Protein AF-0000000086013794 (afdb_homodimer)

Secondary structure (DSSP, 8-state):
-HHHHHHHHHHHHHTT--HHHHHHHHHHHHGGGSPPHHHHHHHHHHHHTT---S-STHHHHHHHHHHH--/-HHHHHHHHHHHHHTT--HHHHHHHHHHHHGGGSPPHHHHHHHHHHHHTT-----STHHHHHHHHHHH--

Solvent-accessible surface area (backbone atoms only — not comparable to full-atom values): 7998 Å² total; per-residue (Å²): 109,69,59,46,52,41,28,41,49,51,51,35,44,60,64,69,43,51,60,68,56,41,46,52,53,42,33,70,56,48,43,87,77,32,77,50,67,68,56,45,44,51,49,47,51,40,45,73,71,63,54,84,71,68,58,85,58,59,58,52,60,56,51,52,53,56,58,64,72,99,110,69,58,46,51,42,27,39,48,51,50,36,45,59,66,70,42,49,59,68,56,41,48,50,53,42,32,71,57,47,42,88,77,34,78,51,66,68,58,45,45,52,50,46,52,39,46,73,73,63,54,85,72,66,58,86,59,62,60,52,63,55,51,52,54,57,57,63,72,100

Foldseek 3Di:
DQLVQLVLLLVCVVVVHDLVRSQVVQCVVVPPNHDDSVVSVVSNVCVVVPNDDSDPCVVPVVVVVVVVVD/DQLVQLVLLLVVVVVVDDLVRSQVVQCVVVPPNHDDSVVSVVSNVCVVVPNDDSDPCVVPVVVVVVVVVD

Organism: Nephila pilipes (NCBI:txid299642)

InterPro domains:
  IPR041426 Mo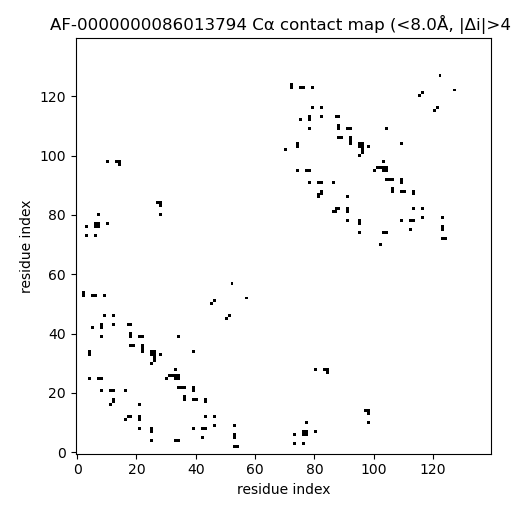s1 transposase, HTH domain [PF17906] (4-50)

Nearest PDB structures (foldseek):
  7s03-assembly1_A-2  TM=8.415E-01  e=1.705E-02  Homo sapiens
  5hoo-assembly1_B  TM=9.206E-01  e=5.198E-02  Drosophila mauritiana
  4u7b-assembly2_G-2  TM=9.198E-01  e=5.198E-02  Drosophila mauritiana
  5hoo-assembly1_A  TM=9.221E-01  e=1.686E-01  Drosophila mauritiana
  3hot-assembly1_A  TM=9.027E-01  e=2.030E-01  Drosophila mauritiana

Structure (mmCIF, N/CA/C/O backbone):
data_AF-0000000086013794-model_v1
#
loop_
_entity.id
_entity.type
_entity.pdbx_description
1 polymer 'HTH_48 domain-containing protein'
#
loop_
_atom_site.group_PDB
_atom_site.id
_atom_site.type_symbol
_atom_site.label_atom_id
_atom_site.label_alt_id
_atom_site.label_comp_id
_atom_site.label_asym_id
_atom_site.label_entity_id
_atom_site.label_seq_id
_atom_site.pdbx_PDB_ins_code
_atom_site.Cartn_x
_atom_site.Cartn_y
_atom_site.Cartn_z
_atom_site.occupancy
_atom_site.B_iso_or_equiv
_atom_site.auth_seq_id
_atom_site.auth_comp_id
_atom_site.auth_asym_id
_atom_site.auth_atom_id
_atom_site.pdbx_PDB_model_num
ATOM 1 N N . ALA A 1 1 ? -2.572 2.898 10.234 1 60.84 1 ALA A N 1
ATOM 2 C CA . ALA A 1 1 ? -3.082 1.579 9.875 1 60.84 1 ALA A CA 1
ATOM 3 C C . ALA A 1 1 ? -4.094 1.676 8.734 1 60.84 1 ALA A C 1
ATOM 5 O O . ALA A 1 1 ? -4 0.945 7.746 1 60.84 1 ALA A O 1
ATOM 6 N N . LYS A 1 2 ? -4.852 2.898 8.844 1 77.69 2 LYS A N 1
ATOM 7 C CA . LYS A 1 2 ? -5.953 2.945 7.895 1 77.69 2 LYS A CA 1
ATOM 8 C C . LYS A 1 2 ? -5.457 3.303 6.496 1 77.69 2 LYS A C 1
ATOM 10 O O . LYS A 1 2 ? -5.895 2.715 5.504 1 77.69 2 LYS A O 1
ATOM 15 N N . LEU A 1 3 ? -4.469 4.09 6.586 1 83.06 3 LEU A N 1
ATOM 16 C CA . LEU A 1 3 ? -3.951 4.555 5.301 1 83.06 3 LEU A CA 1
ATOM 17 C C . LEU A 1 3 ? -3.172 3.447 4.598 1 83.06 3 LEU A C 1
ATOM 19 O O . LEU A 1 3 ? -3.238 3.314 3.375 1 83.06 3 LEU A O 1
ATOM 23 N N . GLU A 1 4 ? -2.572 2.559 5.363 1 87.62 4 GLU A N 1
ATOM 24 C CA . GLU A 1 4 ? -1.798 1.45 4.816 1 87.62 4 GLU A CA 1
ATOM 25 C C . GLU A 1 4 ? -2.701 0.435 4.121 1 87.62 4 GLU A C 1
ATOM 27 O O . GLU A 1 4 ? -2.352 -0.096 3.064 1 87.62 4 GLU A O 1
ATOM 32 N N . MET A 1 5 ? -3.836 0.266 4.738 1 91.56 5 MET A N 1
ATOM 33 C CA . MET A 1 5 ? -4.781 -0.685 4.156 1 91.56 5 MET A CA 1
ATOM 34 C C . MET A 1 5 ? -5.348 -0.154 2.846 1 91.56 5 MET A C 1
ATOM 36 O O . MET A 1 5 ? -5.512 -0.909 1.886 1 91.56 5 MET A O 1
ATOM 40 N N . ARG A 1 6 ? -5.609 1.127 2.887 1 92.44 6 ARG A N 1
ATOM 41 C CA . ARG A 1 6 ? -6.145 1.733 1.672 1 92.44 6 ARG A CA 1
ATOM 42 C C . ARG A 1 6 ? -5.121 1.697 0.543 1 92.44 6 ARG A C 1
ATOM 44 O O . ARG A 1 6 ? -5.473 1.463 -0.615 1 92.44 6 ARG A O 1
ATOM 51 N N . ALA A 1 7 ? -3.92 1.946 0.894 1 92.69 7 ALA A N 1
ATOM 52 C CA . ALA A 1 7 ? -2.838 1.874 -0.086 1 92.69 7 ALA A CA 1
ATOM 53 C C . ALA A 1 7 ? -2.68 0.456 -0.625 1 92.69 7 ALA A C 1
ATOM 55 O O . ALA A 1 7 ? -2.447 0.261 -1.82 1 92.69 7 ALA A O 1
ATOM 56 N N . ALA A 1 8 ? -2.834 -0.46 0.288 1 94.62 8 ALA A N 1
ATOM 57 C CA . ALA A 1 8 ? -2.75 -1.855 -0.133 1 94.62 8 ALA A CA 1
ATOM 58 C C . ALA A 1 8 ? -3.865 -2.199 -1.116 1 94.62 8 ALA A C 1
ATOM 60 O O . ALA A 1 8 ? -3.633 -2.889 -2.113 1 94.62 8 ALA A O 1
ATOM 61 N N . ILE A 1 9 ? -5.043 -1.657 -0.814 1 95.38 9 ILE A N 1
ATOM 62 C CA . ILE A 1 9 ? -6.172 -1.906 -1.704 1 95.38 9 ILE A CA 1
ATOM 63 C C . ILE A 1 9 ? -5.895 -1.291 -3.074 1 95.38 9 ILE A C 1
ATOM 65 O O . ILE A 1 9 ? -6.129 -1.925 -4.105 1 95.38 9 ILE A O 1
ATOM 69 N N . ARG A 1 10 ? -5.402 -0.133 -3.062 1 93.44 10 ARG A N 1
ATOM 70 C CA . ARG A 1 10 ? -5.09 0.548 -4.312 1 93.44 10 ARG A CA 1
ATOM 71 C C . ARG A 1 10 ? -4.047 -0.226 -5.113 1 93.44 10 ARG A C 1
ATOM 73 O O . ARG A 1 10 ? -4.172 -0.364 -6.332 1 93.44 10 ARG A O 1
ATOM 80 N N . PHE A 1 11 ? -3.096 -0.751 -4.441 1 93.75 11 PHE A N 1
ATOM 81 C CA . PHE A 1 11 ? -2.031 -1.525 -5.074 1 93.75 11 PHE A CA 1
ATOM 82 C C . PHE A 1 11 ? -2.59 -2.793 -5.707 1 93.75 11 PHE A C 1
ATOM 84 O O . PHE A 1 11 ? -2.289 -3.1 -6.863 1 93.75 11 PHE A O 1
ATOM 91 N N . LEU A 1 12 ? -3.457 -3.447 -4.992 1 95.94 12 LEU A N 1
ATOM 92 C CA . LEU A 1 12 ? -4.02 -4.703 -5.484 1 95.94 12 LEU A CA 1
ATOM 93 C C . LEU A 1 12 ? -5.004 -4.449 -6.617 1 95.94 12 LEU A C 1
ATOM 95 O O . LEU A 1 12 ? -5.094 -5.242 -7.559 1 95.94 12 LEU A O 1
ATOM 99 N N . TRP A 1 13 ? -5.629 -3.348 -6.438 1 94.38 13 TRP A N 1
ATOM 100 C CA . TRP A 1 13 ? -6.527 -2.949 -7.52 1 94.38 13 TRP A CA 1
ATOM 101 C C . TRP A 1 13 ? -5.746 -2.662 -8.797 1 94.38 13 TRP A C 1
ATOM 103 O O . TRP A 1 13 ? -6.145 -3.09 -9.883 1 94.38 13 TRP A O 1
ATOM 113 N N . ALA A 1 14 ? -4.656 -1.982 -8.586 1 93.19 14 ALA A N 1
ATOM 114 C CA . ALA A 1 14 ? -3.795 -1.675 -9.719 1 93.19 14 ALA A CA 1
ATOM 115 C C . ALA A 1 14 ? -3.188 -2.945 -10.305 1 93.19 14 ALA A C 1
ATOM 117 O O . ALA A 1 14 ? -2.865 -2.996 -11.5 1 93.19 14 ALA A O 1
ATOM 118 N N . GLN A 1 15 ? -2.998 -3.945 -9.492 1 94.38 15 GLN A N 1
ATOM 119 C CA . GLN A 1 15 ? -2.52 -5.25 -9.938 1 94.38 15 GLN A CA 1
ATOM 120 C C . GLN A 1 15 ? -3.619 -6.02 -10.664 1 94.38 15 GLN A C 1
ATOM 122 O O . GLN A 1 15 ? -3.422 -7.168 -11.062 1 94.38 15 GLN A O 1
ATOM 127 N N . ARG A 1 16 ? -4.809 -5.469 -10.82 1 93.94 16 ARG A N 1
ATOM 128 C CA . ARG A 1 16 ? -5.957 -6.031 -11.516 1 93.94 16 ARG A CA 1
ATOM 129 C C . ARG A 1 16 ? -6.613 -7.137 -10.688 1 93.94 16 ARG A C 1
ATOM 131 O O . ARG A 1 16 ? -7.109 -8.117 -11.242 1 93.94 16 ARG A O 1
ATOM 138 N N . CYS A 1 17 ? -6.473 -7.016 -9.461 1 95.88 17 CYS A N 1
ATOM 139 C CA . CYS A 1 17 ? -7.172 -7.93 -8.562 1 95.88 17 CYS A CA 1
ATOM 140 C C . CYS A 1 17 ? -8.617 -7.492 -8.35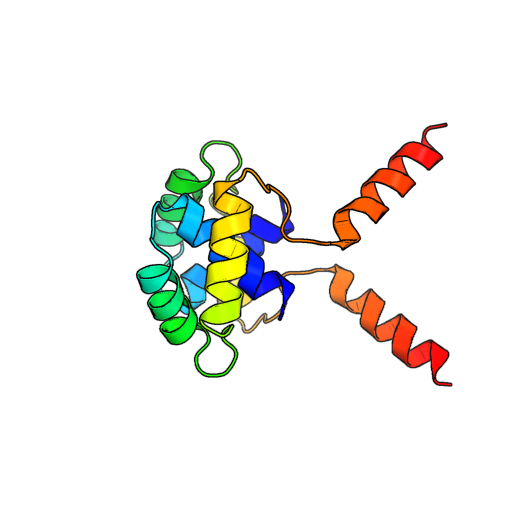2 1 95.88 17 CYS A C 1
ATOM 142 O O . CYS A 1 17 ? -8.914 -6.297 -8.352 1 95.88 17 CYS A O 1
ATOM 144 N N . ASN A 1 18 ? -9.5 -8.43 -8.117 1 96.19 18 ASN A N 1
ATOM 145 C CA . ASN A 1 18 ? -10.883 -8.102 -7.797 1 96.19 18 ASN A CA 1
ATOM 146 C C . ASN A 1 18 ? -11.094 -7.953 -6.293 1 96.19 18 ASN A C 1
ATOM 148 O O . ASN A 1 18 ? -10.188 -8.234 -5.508 1 96.19 18 ASN A O 1
ATOM 152 N N . CYS A 1 19 ? -12.18 -7.523 -5.891 1 96.94 19 CYS A N 1
ATOM 153 C CA . CYS A 1 19 ? -12.453 -7.234 -4.488 1 96.94 19 CYS A CA 1
ATOM 154 C C . CYS A 1 19 ? -12.25 -8.477 -3.627 1 96.94 19 CYS A C 1
ATOM 156 O O . CYS A 1 19 ? -11.727 -8.391 -2.516 1 96.94 19 CYS A O 1
ATOM 158 N N . THR A 1 20 ? -12.703 -9.57 -4.164 1 97.25 20 THR A N 1
ATOM 159 C CA . THR A 1 20 ? -12.586 -10.82 -3.422 1 97.25 20 THR A CA 1
ATOM 160 C C . THR A 1 20 ? -11.125 -11.188 -3.217 1 97.25 20 THR A C 1
ATOM 162 O O . THR A 1 20 ? -10.727 -11.602 -2.125 1 97.25 20 THR A O 1
ATOM 165 N N . GLU A 1 21 ? -10.391 -11.109 -4.27 1 96.81 21 GLU A N 1
ATOM 166 C CA . GLU A 1 21 ? -8.969 -11.398 -4.199 1 96.81 21 GLU A CA 1
ATOM 167 C C . GLU A 1 21 ? -8.25 -10.414 -3.275 1 96.81 21 GLU A C 1
ATOM 169 O O . GLU A 1 21 ? -7.359 -10.805 -2.516 1 96.81 21 GLU A O 1
ATOM 174 N N . ILE A 1 22 ? -8.672 -9.172 -3.398 1 97.25 22 ILE A N 1
ATOM 175 C CA . ILE A 1 22 ? -8.094 -8.133 -2.555 1 97.25 22 ILE A CA 1
ATOM 176 C C . ILE A 1 22 ? -8.352 -8.453 -1.085 1 97.25 22 ILE A C 1
ATOM 178 O O . ILE A 1 22 ? -7.438 -8.383 -0.258 1 97.25 22 ILE A O 1
ATOM 182 N N . TYR A 1 23 ? -9.531 -8.828 -0.771 1 96.31 23 TYR A N 1
ATOM 183 C CA . TYR A 1 23 ? -9.883 -9.195 0.598 1 96.31 23 TYR A CA 1
ATOM 184 C C . TYR A 1 23 ? -9.008 -10.336 1.103 1 96.31 23 TYR A C 1
ATOM 186 O O . TYR A 1 23 ? -8.5 -10.289 2.225 1 96.31 23 TYR A O 1
ATOM 194 N N . ARG A 1 24 ? -8.859 -11.305 0.301 1 96 24 ARG A N 1
ATOM 195 C CA . ARG A 1 24 ? -8.07 -12.469 0.674 1 96 24 ARG A CA 1
ATOM 196 C C . ARG A 1 24 ? -6.617 -12.086 0.949 1 96 24 ARG A C 1
ATOM 198 O O . ARG A 1 24 ? -6.062 -12.438 1.992 1 96 24 ARG A O 1
ATOM 205 N N . GLN A 1 25 ? -6.066 -11.32 0.043 1 95.44 25 GLN A N 1
ATOM 206 C CA . GLN A 1 25 ? -4.668 -10.922 0.165 1 95.44 25 GLN A CA 1
ATOM 207 C C . GLN A 1 25 ? -4.457 -10.016 1.37 1 95.44 25 GLN A C 1
ATOM 209 O O . GLN A 1 25 ? -3.488 -10.172 2.115 1 95.44 25 GLN A O 1
ATOM 214 N N . LEU A 1 26 ? -5.352 -9.07 1.57 1 94.44 26 LEU A N 1
ATOM 215 C CA . LEU A 1 26 ? -5.27 -8.164 2.707 1 94.44 26 LEU A CA 1
ATOM 216 C C . LEU A 1 26 ? -5.383 -8.922 4.023 1 94.44 26 LEU A C 1
ATOM 218 O O . LEU A 1 26 ? -4.645 -8.648 4.973 1 94.44 26 LEU A O 1
ATOM 222 N N . HIS A 1 27 ? -6.285 -9.898 4.059 1 94.88 27 HIS A N 1
ATOM 223 C CA . HIS A 1 27 ? -6.496 -10.672 5.277 1 94.88 27 HIS A CA 1
ATOM 224 C C . HIS A 1 27 ? -5.332 -11.625 5.535 1 94.88 27 HIS A C 1
ATOM 226 O O . HIS A 1 27 ? -4.992 -11.898 6.688 1 94.88 27 HIS A O 1
ATOM 232 N N . GLU A 1 28 ? -4.797 -12.078 4.473 1 94.31 28 GLU A N 1
ATOM 233 C CA . GLU A 1 28 ? -3.639 -12.961 4.605 1 94.31 28 GLU A CA 1
ATOM 234 C C . GLU A 1 28 ? -2.447 -12.219 5.203 1 94.31 28 GLU A C 1
ATOM 236 O O . GLU A 1 28 ? -1.712 -12.766 6.023 1 94.31 28 GLU A O 1
ATOM 241 N N . VAL A 1 29 ? -2.301 -10.93 4.84 1 92.94 29 VAL A N 1
ATOM 242 C CA . VAL A 1 29 ? -1.14 -10.133 5.227 1 92.94 29 VAL A CA 1
ATOM 243 C C . VAL A 1 29 ? -1.397 -9.461 6.57 1 92.94 29 VAL A C 1
ATOM 245 O O . VAL A 1 29 ? -0.521 -9.438 7.438 1 92.94 29 VAL A O 1
ATOM 248 N N . HIS A 1 30 ? -2.613 -8.914 6.762 1 92.19 30 HIS A N 1
ATOM 249 C CA . HIS A 1 30 ? -2.889 -8.086 7.93 1 92.19 30 HIS A CA 1
ATOM 250 C C . HIS A 1 30 ? -3.74 -8.836 8.945 1 92.19 30 HIS A C 1
ATOM 252 O O . HIS A 1 30 ? -3.826 -8.43 10.109 1 92.19 30 HIS A O 1
ATOM 258 N N . GLY A 1 31 ? -4.285 -9.938 8.484 1 91.31 31 GLY A N 1
ATOM 259 C CA . GLY A 1 31 ? -5.082 -10.734 9.398 1 91.31 31 GLY A CA 1
ATOM 260 C C . GLY A 1 31 ? -6.301 -10 9.922 1 91.31 31 GLY A C 1
ATOM 261 O O . GLY A 1 31 ? -7.098 -9.469 9.148 1 91.31 31 GLY A O 1
ATOM 262 N N . ASP A 1 32 ? -6.301 -9.844 11.266 1 88.88 32 ASP A N 1
ATOM 263 C CA . ASP A 1 32 ? -7.469 -9.266 11.922 1 88.88 32 ASP A CA 1
ATOM 264 C C . ASP A 1 32 ? -7.473 -7.742 11.789 1 88.88 32 ASP A C 1
ATOM 266 O O . ASP A 1 32 ? -8.516 -7.105 11.945 1 88.88 32 ASP A O 1
ATOM 270 N N . SER A 1 33 ? -6.324 -7.191 11.367 1 88.44 33 SER A N 1
ATOM 271 C CA . SER A 1 33 ? -6.215 -5.742 11.219 1 88.44 33 SER A CA 1
ATOM 272 C C . SER A 1 33 ? -6.633 -5.293 9.828 1 88.44 33 SER A C 1
ATOM 274 O O . SER A 1 33 ? -6.664 -4.094 9.539 1 88.44 33 SER A O 1
ATOM 276 N N . ALA A 1 34 ? -7.047 -6.293 9.109 1 93.19 34 ALA A N 1
ATOM 277 C CA . ALA A 1 34 ? -7.438 -5.992 7.734 1 93.19 34 ALA A CA 1
ATOM 278 C C . ALA A 1 34 ? -8.82 -5.352 7.688 1 93.19 34 ALA A C 1
ATOM 280 O O . ALA A 1 34 ? -9.648 -5.57 8.578 1 93.19 34 ALA A O 1
ATOM 281 N N . LEU A 1 35 ? -9.109 -4.625 6.629 1 93.81 35 LEU A N 1
ATOM 282 C CA . LEU A 1 35 ? -10.406 -3.99 6.41 1 93.81 35 LEU A CA 1
ATOM 283 C C . LEU A 1 35 ? -11.484 -5.035 6.137 1 93.81 35 LEU A C 1
ATOM 285 O O . LEU A 1 35 ? -11.188 -6.121 5.629 1 93.81 35 LEU A O 1
ATOM 289 N N . SER A 1 36 ? -12.688 -4.668 6.465 1 95.62 36 SER A N 1
ATOM 290 C CA . SER A 1 36 ? -13.828 -5.547 6.227 1 95.62 36 SER A CA 1
ATOM 291 C C . SER A 1 36 ? -14.133 -5.668 4.734 1 95.62 36 SER A C 1
ATOM 293 O O . SER A 1 36 ? -13.734 -4.805 3.945 1 95.62 36 SER A O 1
ATOM 295 N N . PRO A 1 37 ? -14.82 -6.648 4.387 1 95.56 37 PRO A N 1
ATOM 296 C CA . PRO A 1 37 ? -15.203 -6.805 2.98 1 95.56 37 PRO A CA 1
ATOM 297 C C . PRO A 1 37 ? -16.047 -5.641 2.463 1 95.56 37 PRO A C 1
ATOM 299 O O . PRO A 1 37 ? -15.922 -5.262 1.294 1 95.56 37 PRO A O 1
ATOM 302 N N . GLN A 1 38 ? -16.875 -5.176 3.359 1 96.5 38 GLN A N 1
ATOM 303 C CA . GLN A 1 38 ? -17.688 -4.027 2.963 1 96.5 38 GLN A CA 1
ATOM 304 C C . GLN A 1 38 ? -16.812 -2.811 2.674 1 96.5 38 GLN A C 1
ATOM 306 O O . GLN A 1 38 ? -17.031 -2.1 1.691 1 96.5 38 GLN A O 1
ATOM 311 N N . ALA A 1 39 ? -15.898 -2.627 3.547 1 95.81 39 ALA A N 1
ATOM 312 C CA . ALA A 1 39 ? -14.984 -1.498 3.383 1 95.81 39 ALA A CA 1
ATOM 313 C C . ALA A 1 39 ? -14.125 -1.664 2.131 1 95.81 39 ALA A C 1
ATOM 315 O O . ALA A 1 39 ? -13.922 -0.708 1.38 1 95.81 39 ALA A O 1
ATOM 316 N N . ILE A 1 40 ? -13.719 -2.854 1.851 1 96.62 40 ILE A N 1
ATOM 317 C CA . ILE A 1 40 ? -12.906 -3.15 0.674 1 96.62 40 ILE A CA 1
ATOM 318 C C . ILE A 1 40 ? -13.727 -2.904 -0.592 1 96.62 40 ILE A C 1
ATOM 320 O O . ILE A 1 40 ? -13.242 -2.281 -1.54 1 96.62 40 ILE A O 1
ATOM 324 N N . ALA A 1 41 ? -14.961 -3.348 -0.562 1 96.81 41 ALA A N 1
ATOM 325 C CA . ALA A 1 41 ? -15.844 -3.15 -1.708 1 96.81 41 ALA A CA 1
ATOM 326 C C . ALA A 1 41 ? -16.062 -1.664 -1.98 1 96.81 41 ALA A C 1
ATOM 328 O O . ALA A 1 41 ? -16.125 -1.241 -3.137 1 96.81 41 ALA A O 1
ATOM 329 N N . LYS A 1 42 ? -16.203 -0.996 -0.928 1 95.38 42 LYS A N 1
ATOM 330 C CA . LYS A 1 42 ? -16.391 0.448 -1.048 1 95.38 42 LYS A CA 1
ATOM 331 C C . LYS A 1 42 ? -15.188 1.096 -1.738 1 95.38 42 LYS A C 1
ATOM 333 O O . LYS A 1 42 ? -15.359 1.881 -2.674 1 95.38 42 LYS A O 1
ATOM 338 N N . TRP A 1 43 ? -14.062 0.749 -1.337 1 94.38 43 TRP A N 1
ATOM 339 C CA . TRP A 1 43 ? -12.844 1.314 -1.912 1 94.38 43 TRP A CA 1
ATOM 340 C C . TRP A 1 43 ? -12.648 0.84 -3.348 1 94.38 43 TRP A C 1
ATOM 342 O O . TRP A 1 43 ? -12.219 1.608 -4.211 1 94.38 43 TRP A O 1
ATOM 352 N N . CYS A 1 44 ? -12.984 -0.437 -3.598 1 94.88 44 CYS A N 1
ATOM 353 C CA . CYS A 1 44 ? -12.93 -0.943 -4.965 1 94.88 44 CYS A CA 1
ATOM 354 C C . CYS A 1 44 ? -13.781 -0.088 -5.895 1 94.88 44 CYS A C 1
ATOM 356 O O . CYS A 1 44 ? -13.352 0.248 -7 1 94.88 44 CYS A O 1
ATOM 358 N N . ASN A 1 45 ? -14.93 0.198 -5.402 1 95.81 45 ASN A N 1
ATOM 359 C CA . ASN A 1 45 ? -15.82 1.043 -6.184 1 95.81 45 ASN A CA 1
ATOM 360 C C . ASN A 1 45 ? -15.227 2.432 -6.406 1 95.81 45 ASN A C 1
ATOM 362 O O . ASN A 1 45 ? -15.336 2.986 -7.504 1 95.81 45 ASN A O 1
ATOM 366 N N . MET A 1 46 ? -14.609 2.926 -5.477 1 93.88 46 MET A N 1
ATOM 367 C CA . MET A 1 46 ? -14 4.25 -5.566 1 93.88 46 MET A CA 1
ATOM 368 C C . MET A 1 46 ? -12.859 4.25 -6.57 1 93.88 46 MET A C 1
ATOM 370 O O . MET A 1 46 ? -12.75 5.16 -7.398 1 93.88 46 MET A O 1
ATOM 374 N N . PHE A 1 47 ? -12.094 3.279 -6.523 1 92.69 47 PHE A N 1
ATOM 375 C CA . PHE A 1 47 ? -10.969 3.195 -7.449 1 92.69 47 PHE A CA 1
ATOM 376 C C . PHE A 1 47 ? -11.453 2.863 -8.859 1 92.69 47 PHE A C 1
ATOM 378 O O . PHE A 1 47 ? -10.891 3.35 -9.844 1 92.69 47 PHE A O 1
ATOM 385 N N . ALA A 1 48 ? -12.469 2.092 -8.898 1 93.19 48 ALA A N 1
ATOM 386 C CA . ALA A 1 48 ? -13.047 1.776 -10.203 1 93.19 48 ALA A CA 1
ATOM 387 C C . ALA A 1 48 ? -13.625 3.025 -10.859 1 93.19 48 ALA A C 1
ATOM 389 O O . ALA A 1 48 ? -13.625 3.139 -12.094 1 93.19 48 ALA A O 1
ATOM 390 N N . ASN A 1 49 ? -14.023 3.949 -10.023 1 94.56 49 ASN A N 1
ATOM 391 C CA . ASN A 1 49 ? -14.617 5.18 -10.531 1 94.56 49 ASN A CA 1
ATOM 392 C C . ASN A 1 49 ? -13.578 6.281 -10.695 1 94.56 49 ASN A C 1
ATOM 394 O O . ASN A 1 49 ? -13.922 7.441 -10.922 1 94.56 49 ASN A O 1
ATOM 398 N N . GLY A 1 50 ? -12.367 6.031 -10.414 1 89.44 50 GLY A N 1
ATOM 399 C CA . GLY A 1 50 ? -11.289 6.934 -10.773 1 89.44 50 GLY A CA 1
ATOM 400 C C . GLY A 1 50 ? -10.688 7.648 -9.57 1 89.44 50 GLY A C 1
ATOM 401 O O . GLY A 1 50 ? -10.008 8.664 -9.727 1 89.44 50 GLY A O 1
ATOM 402 N N . ARG A 1 51 ? -11.047 7.191 -8.477 1 84.69 51 ARG A N 1
ATOM 403 C CA . ARG A 1 51 ? -10.398 7.773 -7.309 1 84.69 51 ARG A CA 1
ATOM 404 C C . ARG A 1 51 ? -8.906 7.469 -7.301 1 84.69 51 ARG A C 1
ATOM 406 O O . ARG A 1 51 ? -8.5 6.316 -7.465 1 84.69 51 ARG A O 1
ATOM 413 N N . THR A 1 52 ? -8.094 8.477 -7.082 1 80.25 52 THR A N 1
ATOM 414 C CA . THR A 1 52 ? -6.656 8.266 -7.203 1 80.25 52 THR A CA 1
ATOM 415 C C . THR A 1 52 ? -5.961 8.492 -5.867 1 80.25 52 THR A C 1
ATOM 417 O O . THR A 1 52 ? -4.777 8.18 -5.715 1 80.25 52 THR A O 1
ATOM 420 N N . HIS A 1 53 ? -6.656 8.961 -4.812 1 81.25 53 HIS A N 1
ATOM 421 C CA . HIS A 1 53 ? -6.016 9.312 -3.551 1 81.25 53 HIS A CA 1
ATOM 422 C C . HIS A 1 53 ? -6.477 8.391 -2.426 1 81.25 53 HIS A C 1
ATOM 424 O O . HIS A 1 53 ? -7.633 7.965 -2.4 1 81.25 53 HIS A O 1
ATOM 430 N N . ILE A 1 54 ? -5.613 8.023 -1.732 1 82.69 54 ILE A N 1
ATOM 431 C CA . ILE A 1 54 ? -5.938 7.133 -0.623 1 82.69 54 ILE A CA 1
ATOM 432 C C . ILE A 1 54 ? -6.125 7.949 0.654 1 82.69 54 ILE A C 1
ATOM 434 O O . ILE A 1 54 ? -6.641 7.441 1.652 1 82.69 54 ILE A O 1
ATOM 438 N N . ASP A 1 55 ? -5.441 9.25 0.724 1 70.56 55 ASP A N 1
ATOM 439 C CA . ASP A 1 55 ? -5.457 10.055 1.942 1 70.56 55 ASP A CA 1
ATOM 440 C C . ASP A 1 55 ? -6.555 11.117 1.887 1 70.56 55 ASP A C 1
ATOM 442 O O . ASP A 1 55 ? -6.887 11.617 0.811 1 70.56 55 ASP A O 1
ATOM 446 N N . ASP A 1 56 ? -7.445 11.016 2.732 1 62.09 56 ASP A N 1
ATOM 447 C CA . ASP A 1 56 ? -8.383 12.133 2.777 1 62.09 56 ASP A CA 1
ATOM 448 C C . ASP A 1 56 ? -7.641 13.469 2.904 1 62.09 56 ASP A C 1
ATOM 450 O O . ASP A 1 56 ? -8.102 14.492 2.393 1 62.09 56 ASP A O 1
ATOM 454 N N . ALA A 1 57 ? -6.508 13.445 3.615 1 54.16 57 ALA A N 1
ATOM 455 C CA . ALA A 1 57 ? -5.836 14.664 4.059 1 54.16 57 ALA A CA 1
ATOM 456 C C . ALA A 1 57 ? -4.902 15.203 2.973 1 54.16 57 ALA A C 1
ATOM 458 O O . ALA A 1 57 ? -4.293 16.266 3.139 1 54.16 57 ALA A O 1
ATOM 459 N N . GLU A 1 58 ? -4.434 14.375 2.07 1 52.41 58 GLU A N 1
ATOM 460 C CA . GLU A 1 58 ? -3.477 14.938 1.124 1 52.41 58 GLU A CA 1
ATOM 461 C C . GLU A 1 58 ? -3.957 16.281 0.581 1 52.41 58 GLU A C 1
ATOM 463 O O . GLU A 1 58 ? -3.17 17.047 0.031 1 52.41 58 GLU A O 1
ATOM 468 N N . ARG A 1 59 ? -5.18 16.453 0.727 1 50.19 59 ARG A N 1
ATOM 469 C CA . ARG A 1 59 ? -5.559 17.781 0.253 1 50.19 59 ARG A CA 1
ATOM 470 C C . ARG A 1 59 ? -4.809 18.875 1.018 1 50.19 59 ARG A C 1
ATOM 472 O O . ARG A 1 59 ? -4.586 19.969 0.493 1 50.19 59 ARG A O 1
ATOM 479 N N . ALA A 1 60 ? -4.543 18.562 2.211 1 49.06 60 ALA A N 1
ATOM 480 C CA . ALA A 1 60 ? -4.094 19.719 2.99 1 49.06 60 ALA A CA 1
ATOM 481 C C . ALA A 1 60 ? -2.689 20.156 2.572 1 49.06 60 ALA A C 1
ATOM 483 O O . ALA A 1 60 ? -2.371 21.344 2.586 1 49.06 60 ALA A O 1
ATOM 484 N N . ARG A 1 61 ? -1.823 19.219 2.283 1 48.03 61 ARG A N 1
ATOM 485 C CA . ARG A 1 61 ? -0.46 19.672 2.018 1 48.03 61 ARG A CA 1
ATOM 486 C C . ARG A 1 61 ? -0.392 20.484 0.724 1 48.03 61 ARG A C 1
ATOM 488 O O . ARG A 1 61 ? 0.55 21.25 0.514 1 48.03 61 ARG A O 1
ATOM 495 N N . GLU A 1 62 ? -1.164 19.969 -0.164 1 52.75 62 GLU A N 1
ATOM 496 C CA . GLU A 1 62 ? -1.088 20.766 -1.381 1 52.75 62 GLU A CA 1
ATOM 497 C C . GLU A 1 62 ? -1.566 22.188 -1.132 1 52.75 62 GLU A C 1
ATOM 499 O O . GLU A 1 62 ? -1.121 23.125 -1.8 1 52.75 62 GLU A O 1
ATOM 504 N N . ASP A 1 63 ? -2.531 22.281 -0.296 1 49.81 63 ASP A N 1
ATOM 505 C CA . ASP A 1 63 ? -3.057 23.625 -0.079 1 49.81 63 ASP A CA 1
ATOM 506 C C . ASP A 1 63 ? -2.016 24.516 0.586 1 49.81 63 ASP A C 1
ATOM 508 O O . ASP A 1 63 ? -1.894 25.688 0.243 1 49.81 63 ASP A O 1
ATOM 512 N N . HIS A 1 64 ? -1.23 23.859 1.446 1 49.97 64 HIS A N 1
ATOM 513 C CA . HIS A 1 64 ? -0.294 24.719 2.145 1 49.97 64 HIS A CA 1
ATOM 514 C C . HIS A 1 64 ? 0.845 25.156 1.229 1 49.97 64 HIS A C 1
ATOM 516 O O . HIS A 1 64 ? 1.377 26.266 1.37 1 49.97 64 HIS A O 1
ATOM 522 N N . GLN A 1 65 ? 1.181 24.297 0.373 1 54.09 65 GLN A N 1
ATOM 523 C CA . GLN A 1 65 ? 2.297 24.703 -0.47 1 54.09 65 GLN A CA 1
ATOM 524 C C . GLN A 1 65 ? 1.875 25.797 -1.441 1 54.09 65 GLN A C 1
ATOM 526 O O . GLN A 1 65 ? 2.689 26.641 -1.827 1 54.09 65 GLN A O 1
ATOM 531 N N . GLN A 1 66 ? 0.691 25.516 -1.842 1 57.47 66 GLN A N 1
ATOM 532 C CA . GLN A 1 66 ? 0.293 26.547 -2.799 1 57.47 66 GLN A CA 1
ATOM 533 C C . GLN A 1 66 ? 0.125 27.906 -2.113 1 57.47 66 GLN A C 1
ATOM 535 O O . GLN A 1 66 ? 0.27 28.953 -2.75 1 57.47 66 GLN A O 1
ATOM 540 N N . ARG A 1 67 ? -0.224 27.812 -0.837 1 55.41 67 ARG A N 1
ATOM 541 C CA . ARG A 1 67 ? -0.452 29.125 -0.242 1 55.41 67 ARG A CA 1
ATOM 542 C C . ARG A 1 67 ? 0.868 29.828 0.039 1 55.41 67 ARG A C 1
ATOM 544 O O . ARG A 1 67 ? 0.883 31.031 0.348 1 55.41 67 ARG A O 1
ATOM 551 N N . GLN A 1 68 ? 1.945 29.031 0.18 1 57.88 68 GLN A N 1
ATOM 552 C CA . GLN A 1 68 ? 3.156 29.766 0.52 1 57.88 68 GLN A CA 1
ATOM 553 C C . GLN A 1 68 ? 3.76 30.438 -0.713 1 57.88 68 GLN A C 1
ATOM 555 O O . GLN A 1 68 ? 4.531 31.391 -0.595 1 57.88 68 GLN A O 1
ATOM 560 N N . ILE A 1 69 ? 3.414 29.75 -1.806 1 56.59 69 ILE A N 1
ATOM 561 C CA . ILE A 1 69 ? 4.055 30.359 -2.965 1 56.59 69 ILE A CA 1
ATOM 562 C C . ILE A 1 69 ? 3.316 31.641 -3.348 1 56.59 69 ILE A C 1
ATOM 564 O O . ILE A 1 69 ? 3.766 32.375 -4.223 1 56.59 69 ILE A O 1
ATOM 568 N N . GLN A 1 70 ? 2.203 31.969 -2.656 1 38.88 70 GLN A N 1
ATOM 569 C CA . GLN A 1 70 ? 1.717 33.281 -3.109 1 38.88 70 GLN A CA 1
ATOM 570 C C . GLN A 1 70 ? 2.488 34.406 -2.445 1 38.88 70 GLN A C 1
ATOM 572 O O . GLN A 1 70 ? 2.791 34.344 -1.252 1 38.88 70 GLN A O 1
ATOM 577 N N . ALA B 1 1 ? 2.293 10 -3.406 1 61.31 1 ALA B N 1
ATOM 578 C CA . ALA B 1 1 ? 2.934 8.977 -4.227 1 61.31 1 ALA B CA 1
ATOM 579 C C . ALA B 1 1 ? 3.977 8.203 -3.428 1 61.31 1 ALA B C 1
ATOM 581 O O . ALA B 1 1 ? 3.977 6.969 -3.422 1 61.31 1 ALA B O 1
ATOM 582 N N . LYS B 1 2 ? 4.629 9.078 -2.488 1 77.88 2 LYS B N 1
ATOM 583 C CA . LYS B 1 2 ? 5.754 8.43 -1.83 1 77.88 2 LYS B CA 1
ATOM 584 C C . LYS B 1 2 ? 5.277 7.48 -0.734 1 77.88 2 LYS B C 1
ATOM 586 O O . LYS B 1 2 ? 5.785 6.363 -0.605 1 77.88 2 LYS B O 1
ATOM 591 N N . LEU B 1 3 ? 4.246 7.934 -0.186 1 83.12 3 LEU B N 1
ATOM 592 C CA . LEU B 1 3 ? 3.738 7.133 0.922 1 83.12 3 LEU B CA 1
ATOM 593 C C . LEU B 1 3 ? 3.062 5.863 0.41 1 83.12 3 LEU B C 1
ATOM 595 O O . LEU B 1 3 ? 3.186 4.801 1.021 1 83.12 3 LEU B O 1
ATOM 599 N N . GLU B 1 4 ? 2.49 5.934 -0.771 1 87.69 4 GLU B N 1
ATOM 600 C CA . GLU B 1 4 ? 1.814 4.789 -1.377 1 87.69 4 GLU B CA 1
ATOM 601 C C . GLU B 1 4 ? 2.809 3.693 -1.749 1 87.69 4 GLU B C 1
ATOM 603 O O . GLU B 1 4 ? 2.531 2.508 -1.56 1 87.69 4 GLU B O 1
ATOM 608 N N . MET B 1 5 ? 3.918 4.156 -2.213 1 91.75 5 MET B N 1
ATOM 609 C CA . MET B 1 5 ? 4.941 3.191 -2.602 1 91.75 5 MET B CA 1
ATOM 610 C C . MET B 1 5 ? 5.52 2.486 -1.378 1 91.75 5 MET B C 1
ATOM 612 O O . MET B 1 5 ? 5.773 1.281 -1.412 1 91.75 5 MET B O 1
ATOM 616 N N . ARG B 1 6 ? 5.695 3.297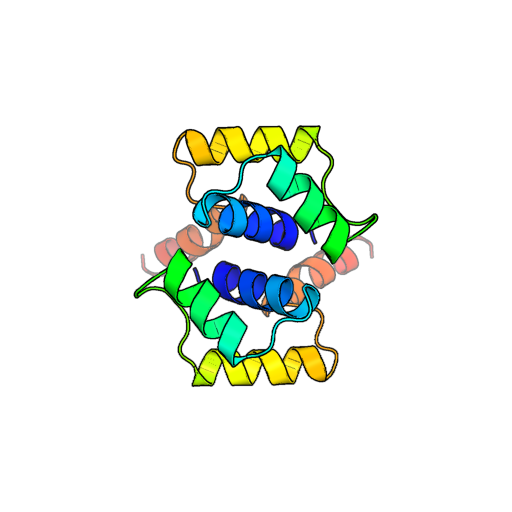 -0.36 1 92.62 6 ARG B N 1
ATOM 617 C CA . ARG B 1 6 ? 6.234 2.713 0.865 1 92.62 6 ARG B CA 1
ATOM 618 C C . ARG B 1 6 ? 5.258 1.708 1.466 1 92.62 6 ARG B C 1
ATOM 620 O O . ARG B 1 6 ? 5.668 0.66 1.97 1 92.62 6 ARG B O 1
ATOM 627 N N . ALA B 1 7 ? 4.027 2.045 1.422 1 92.69 7 ALA B N 1
ATOM 628 C CA . ALA B 1 7 ? 2.992 1.133 1.904 1 92.69 7 ALA B CA 1
ATOM 629 C C . ALA B 1 7 ? 2.953 -0.143 1.067 1 92.69 7 ALA B C 1
ATOM 631 O O . ALA B 1 7 ? 2.783 -1.24 1.605 1 92.69 7 ALA B O 1
ATOM 632 N N . ALA B 1 8 ? 3.129 0.068 -0.197 1 94.62 8 ALA B N 1
ATOM 633 C CA . ALA B 1 8 ? 3.158 -1.093 -1.082 1 94.62 8 ALA B CA 1
ATOM 634 C C . ALA B 1 8 ? 4.332 -2.01 -0.749 1 94.62 8 ALA B C 1
ATOM 636 O O . ALA B 1 8 ? 4.188 -3.232 -0.729 1 94.62 8 ALA B O 1
ATOM 637 N N . ILE B 1 9 ? 5.465 -1.356 -0.456 1 95.44 9 ILE B N 1
ATOM 638 C CA . ILE B 1 9 ? 6.645 -2.141 -0.099 1 95.44 9 ILE B CA 1
ATOM 639 C C . ILE B 1 9 ? 6.375 -2.912 1.191 1 95.44 9 ILE B C 1
ATOM 641 O O . ILE B 1 9 ? 6.695 -4.102 1.289 1 95.44 9 ILE B O 1
ATOM 645 N N . ARG B 1 10 ? 5.805 -2.256 2.104 1 93.44 10 ARG B N 1
ATOM 646 C CA . ARG B 1 10 ? 5.496 -2.896 3.379 1 93.44 10 ARG B CA 1
ATOM 647 C C . ARG B 1 10 ? 4.543 -4.07 3.184 1 93.44 10 ARG B C 1
ATOM 649 O O . ARG B 1 10 ? 4.723 -5.129 3.787 1 93.44 10 ARG B O 1
ATOM 656 N N . PHE B 1 11 ? 3.596 -3.912 2.328 1 93.88 11 PHE B N 1
ATOM 657 C CA . PHE B 1 11 ? 2.615 -4.949 2.033 1 93.88 11 PHE B CA 1
ATOM 658 C C . PHE B 1 11 ? 3.285 -6.16 1.393 1 93.88 11 PHE B C 1
ATOM 660 O O . PHE B 1 11 ? 3.053 -7.297 1.809 1 93.88 11 PHE B O 1
ATOM 667 N N . LEU B 1 12 ? 4.16 -5.898 0.466 1 96 12 LEU B N 1
ATOM 668 C CA . LEU B 1 12 ? 4.828 -6.984 -0.245 1 96 12 LEU B CA 1
ATOM 669 C C . LEU B 1 12 ? 5.84 -7.68 0.658 1 96 12 LEU B C 1
ATOM 671 O O . LEU B 1 12 ? 6.027 -8.898 0.562 1 96 12 LEU B O 1
ATOM 675 N N . TRP B 1 13 ? 6.387 -6.84 1.477 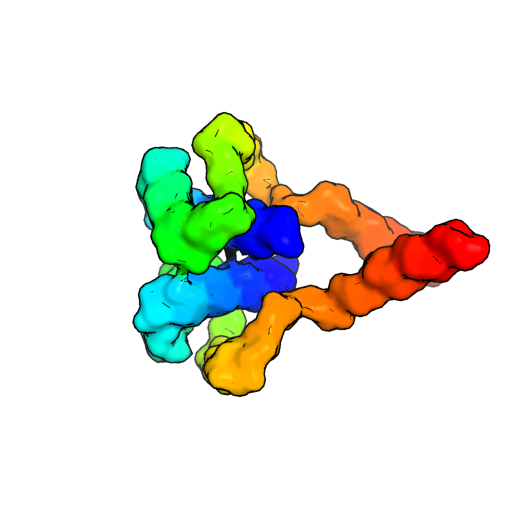1 94.5 13 TRP B N 1
ATOM 676 C CA . TRP B 1 13 ? 7.293 -7.418 2.463 1 94.5 13 TRP B CA 1
ATOM 677 C C . TRP B 1 13 ? 6.543 -8.344 3.414 1 94.5 13 TRP B C 1
ATOM 679 O O . TRP B 1 13 ? 7.012 -9.445 3.713 1 94.5 13 TRP B O 1
ATOM 689 N N . ALA B 1 14 ? 5.402 -7.859 3.805 1 93.31 14 ALA B N 1
ATOM 690 C CA . ALA B 1 14 ? 4.562 -8.664 4.688 1 93.31 14 ALA B CA 1
ATOM 691 C C . ALA B 1 14 ? 4.07 -9.922 3.977 1 93.31 14 ALA B C 1
ATOM 693 O O . ALA B 1 14 ? 3.807 -10.945 4.617 1 93.31 14 ALA B O 1
ATOM 694 N N . GLN B 1 15 ? 3.93 -9.867 2.672 1 94.38 15 GLN B N 1
ATOM 695 C CA . GLN B 1 15 ? 3.564 -11.016 1.858 1 94.38 15 GLN B CA 1
ATOM 696 C C . GLN B 1 15 ? 4.742 -11.977 1.699 1 94.38 15 GLN B C 1
ATOM 698 O O . GLN B 1 15 ? 4.648 -12.969 0.982 1 94.38 15 GLN B O 1
ATOM 703 N N . ARG B 1 16 ? 5.883 -11.695 2.27 1 94.06 16 ARG B N 1
ATOM 704 C CA . ARG B 1 16 ? 7.102 -12.5 2.252 1 94.06 16 ARG B CA 1
ATOM 705 C C . ARG B 1 16 ? 7.793 -12.414 0.896 1 94.06 16 ARG B C 1
ATOM 707 O O . ARG B 1 16 ? 8.383 -13.398 0.432 1 94.06 16 ARG B O 1
ATOM 714 N N . CYS B 1 17 ? 7.602 -11.367 0.274 1 96.12 17 CYS B N 1
ATOM 715 C CA . CYS B 1 17 ? 8.328 -11.109 -0.967 1 96.12 17 CYS B CA 1
ATOM 716 C C . CYS B 1 17 ? 9.727 -10.578 -0.683 1 96.12 17 CYS B C 1
ATOM 718 O O . CYS B 1 17 ? 9.93 -9.852 0.295 1 96.12 17 CYS B O 1
ATOM 720 N N . ASN B 1 18 ? 10.664 -10.867 -1.551 1 96.44 18 ASN B N 1
ATOM 721 C CA . ASN B 1 18 ? 12 -10.305 -1.421 1 96.44 18 ASN B CA 1
ATOM 722 C C . ASN B 1 18 ? 12.133 -8.977 -2.166 1 96.44 18 ASN B C 1
ATOM 724 O O . ASN B 1 18 ? 11.211 -8.57 -2.885 1 96.44 18 ASN B O 1
ATOM 728 N N . CYS B 1 19 ? 13.172 -8.328 -2.02 1 97.12 19 CYS B N 1
ATOM 729 C CA . CYS B 1 19 ? 13.359 -6.996 -2.592 1 97.12 19 CYS B CA 1
ATOM 730 C C . CYS B 1 19 ? 13.219 -7.031 -4.109 1 97.12 19 CYS B C 1
ATOM 732 O O . CYS B 1 19 ? 12.641 -6.117 -4.703 1 97.12 19 CYS B O 1
ATOM 734 N N . THR B 1 20 ? 13.766 -8.062 -4.676 1 97.38 20 THR B N 1
ATOM 735 C CA . THR B 1 20 ? 13.703 -8.195 -6.125 1 97.38 20 THR B CA 1
ATOM 736 C C . THR B 1 20 ? 12.266 -8.352 -6.602 1 97.38 20 THR B C 1
ATOM 738 O O . THR B 1 20 ? 11.859 -7.73 -7.582 1 97.38 20 THR B O 1
ATOM 741 N N . GLU B 1 21 ? 11.586 -9.195 -5.941 1 96.88 21 GLU B N 1
ATOM 742 C CA . GLU B 1 21 ? 10.18 -9.414 -6.27 1 96.88 21 GLU B CA 1
ATOM 743 C C . GLU B 1 21 ? 9.359 -8.148 -6.035 1 96.88 21 GLU B C 1
ATOM 745 O O . GLU B 1 21 ? 8.477 -7.82 -6.828 1 96.88 21 GLU B O 1
ATOM 750 N N . ILE B 1 22 ? 9.695 -7.516 -4.941 1 97.25 22 ILE B N 1
ATOM 751 C CA . ILE B 1 22 ? 9.016 -6.27 -4.605 1 97.25 22 ILE B CA 1
ATOM 752 C C . ILE B 1 22 ? 9.234 -5.242 -5.715 1 97.25 22 ILE B C 1
ATOM 754 O O . ILE B 1 22 ? 8.289 -4.594 -6.168 1 97.25 22 ILE B O 1
ATOM 758 N N . TYR B 1 23 ? 10.422 -5.129 -6.16 1 96.38 23 TYR B N 1
ATOM 759 C CA . TYR B 1 23 ? 10.742 -4.199 -7.238 1 96.38 23 TYR B CA 1
ATOM 760 C C . TYR B 1 23 ? 9.938 -4.512 -8.492 1 96.38 23 TYR B C 1
ATOM 762 O O . TYR B 1 23 ? 9.383 -3.609 -9.125 1 96.38 23 TYR B O 1
ATOM 770 N N . ARG B 1 24 ? 9.891 -5.73 -8.812 1 96 24 ARG B N 1
ATOM 771 C CA . ARG B 1 24 ? 9.172 -6.164 -10.008 1 96 24 ARG B CA 1
ATOM 772 C C . ARG B 1 24 ? 7.688 -5.82 -9.906 1 96 24 ARG B C 1
ATOM 774 O O . ARG B 1 24 ? 7.121 -5.223 -10.82 1 96 24 ARG B O 1
ATOM 781 N N . GLN B 1 25 ? 7.109 -6.133 -8.781 1 95.75 25 GLN B N 1
ATOM 782 C CA . GLN B 1 25 ? 5.684 -5.906 -8.586 1 95.75 25 GLN B CA 1
ATOM 783 C C . GLN B 1 25 ? 5.363 -4.414 -8.555 1 95.75 25 GLN B C 1
ATOM 785 O O . GLN B 1 25 ? 4.383 -3.975 -9.148 1 95.75 25 GLN B O 1
ATOM 790 N N . LEU B 1 26 ? 6.184 -3.656 -7.879 1 94.56 26 LEU B N 1
ATOM 791 C CA . LEU B 1 26 ? 5.996 -2.211 -7.809 1 94.56 26 LEU B CA 1
ATOM 792 C C . LEU B 1 26 ? 6.113 -1.582 -9.195 1 94.56 26 LEU B C 1
ATOM 794 O O . LEU B 1 26 ? 5.32 -0.708 -9.555 1 94.56 26 LEU B O 1
ATOM 798 N N . HIS B 1 27 ? 7.098 -2.059 -9.977 1 95 27 HIS B N 1
ATOM 799 C CA . HIS B 1 27 ? 7.316 -1.508 -11.305 1 95 27 HIS B CA 1
ATOM 800 C C . HIS B 1 27 ? 6.207 -1.93 -12.266 1 95 27 HIS B C 1
ATOM 802 O O . HIS B 1 27 ? 5.848 -1.177 -13.172 1 95 27 HIS B O 1
ATOM 808 N N . GLU B 1 28 ? 5.746 -3.096 -12.039 1 94.38 28 GLU B N 1
ATOM 809 C CA . GLU B 1 28 ? 4.648 -3.58 -12.867 1 94.38 28 GLU B CA 1
ATOM 810 C C . GLU B 1 28 ? 3.389 -2.742 -12.656 1 94.38 28 GLU B C 1
ATOM 812 O O . GLU B 1 28 ? 2.664 -2.449 -13.609 1 94.38 28 GLU B O 1
ATOM 817 N N . VAL B 1 29 ? 3.15 -2.291 -11.422 1 92.81 29 VAL B N 1
ATOM 818 C CA . VAL B 1 29 ? 1.926 -1.595 -11.039 1 92.81 29 VAL B CA 1
ATOM 819 C C . VAL B 1 29 ? 2.09 -0.095 -11.273 1 92.81 29 VAL B C 1
ATOM 821 O O . VAL B 1 29 ? 1.186 0.562 -11.797 1 92.81 29 VAL B O 1
ATOM 824 N N . HIS B 1 30 ? 3.26 0.447 -10.891 1 92.25 30 HIS B N 1
ATOM 825 C CA . HIS B 1 30 ? 3.441 1.894 -10.891 1 92.25 30 HIS B CA 1
ATOM 826 C C . HIS B 1 30 ? 4.309 2.34 -12.062 1 92.25 30 HIS B C 1
ATOM 828 O O . HIS B 1 30 ? 4.332 3.523 -12.406 1 92.25 30 HIS B O 1
ATOM 834 N N . GLY B 1 31 ? 4.945 1.376 -12.672 1 91.25 31 GLY B N 1
ATOM 835 C CA . GLY B 1 31 ? 5.77 1.705 -13.82 1 91.25 31 GLY B CA 1
ATOM 836 C C . GLY B 1 31 ? 6.918 2.641 -13.484 1 91.25 31 GLY B C 1
ATOM 837 O O . GLY B 1 31 ? 7.699 2.371 -12.57 1 91.25 31 GLY B O 1
ATOM 838 N N . ASP B 1 32 ? 6.867 3.809 -14.148 1 88.94 32 ASP B N 1
ATOM 839 C CA . ASP B 1 32 ? 7.973 4.75 -14.008 1 88.94 32 ASP B CA 1
ATOM 840 C C . ASP B 1 32 ? 7.867 5.527 -12.695 1 88.94 32 ASP B C 1
ATOM 842 O O . ASP B 1 32 ? 8.852 6.098 -12.227 1 88.94 32 ASP B O 1
ATOM 846 N N . SER B 1 33 ? 6.695 5.445 -12.047 1 88.19 33 SER B N 1
ATOM 847 C CA . SER B 1 33 ? 6.488 6.164 -10.797 1 88.19 33 SER B CA 1
ATOM 848 C C . SER B 1 33 ? 6.922 5.324 -9.602 1 88.19 33 SER B C 1
ATOM 850 O O . SER B 1 33 ? 6.883 5.793 -8.461 1 88.19 33 SER B O 1
ATOM 852 N N . ALA B 1 34 ? 7.426 4.191 -9.961 1 93.31 34 ALA B N 1
ATOM 853 C CA . ALA B 1 34 ? 7.848 3.281 -8.898 1 93.31 34 ALA B CA 1
ATOM 854 C C . ALA B 1 34 ? 9.18 3.717 -8.305 1 93.31 34 ALA B C 1
ATOM 856 O O . ALA B 1 34 ? 9.992 4.363 -8.977 1 93.31 34 ALA B O 1
ATOM 857 N N . LEU B 1 35 ? 9.453 3.309 -7.086 1 94 35 LEU B N 1
ATOM 858 C CA . LEU B 1 35 ? 10.703 3.586 -6.395 1 94 35 LEU B CA 1
ATOM 859 C C . LEU B 1 35 ? 11.867 2.838 -7.047 1 94 35 LEU B C 1
ATOM 861 O O . LEU B 1 35 ? 11.664 1.78 -7.648 1 94 35 LEU B O 1
ATOM 865 N N . SER B 1 36 ? 13.039 3.406 -6.887 1 95.62 36 SER B N 1
ATOM 866 C CA . SER B 1 36 ? 14.242 2.779 -7.422 1 95.62 36 SER B CA 1
ATOM 867 C C . SER B 1 36 ? 14.602 1.521 -6.641 1 95.62 36 SER B C 1
ATOM 869 O O . SER B 1 36 ? 14.18 1.353 -5.496 1 95.62 36 SER B O 1
ATOM 871 N N . PRO B 1 37 ? 15.375 0.715 -7.211 1 95.69 37 PRO B N 1
ATOM 872 C CA . PRO B 1 37 ? 15.812 -0.491 -6.508 1 95.69 37 PRO B CA 1
ATOM 873 C C . PRO B 1 37 ? 16.594 -0.179 -5.23 1 95.69 37 PRO B C 1
ATOM 875 O O . PRO B 1 37 ? 16.484 -0.917 -4.25 1 95.69 37 PRO B O 1
ATOM 878 N N . GLN B 1 38 ? 17.359 0.878 -5.34 1 96.56 38 GLN B N 1
ATOM 879 C CA . GLN B 1 38 ? 18.109 1.275 -4.148 1 96.56 38 GLN B CA 1
ATOM 880 C C . GLN B 1 38 ? 17.156 1.679 -3.021 1 96.56 38 GLN B C 1
ATOM 882 O O . GLN B 1 38 ? 17.375 1.307 -1.864 1 96.56 38 GLN B O 1
ATOM 887 N N . ALA B 1 39 ? 16.188 2.432 -3.41 1 95.81 39 ALA B N 1
ATOM 888 C CA . ALA B 1 39 ? 15.211 2.883 -2.426 1 95.81 39 ALA B CA 1
ATOM 889 C C . ALA B 1 39 ? 14.414 1.706 -1.863 1 95.81 39 ALA B C 1
ATOM 891 O O . ALA B 1 39 ? 14.18 1.631 -0.656 1 95.81 39 ALA B O 1
ATOM 892 N N . ILE B 1 40 ? 14.109 0.775 -2.699 1 96.69 40 ILE B N 1
ATOM 893 C CA . ILE B 1 40 ? 13.367 -0.409 -2.281 1 96.69 40 ILE B CA 1
ATOM 894 C C . ILE B 1 40 ? 14.211 -1.236 -1.315 1 96.69 40 ILE B C 1
ATOM 896 O O . ILE B 1 40 ? 13.727 -1.678 -0.273 1 96.69 40 ILE B O 1
ATOM 900 N N . ALA B 1 41 ? 15.477 -1.389 -1.646 1 96.94 41 ALA B N 1
ATOM 901 C CA . ALA B 1 41 ? 16.391 -2.143 -0.785 1 96.94 41 ALA B CA 1
ATOM 902 C C . ALA B 1 41 ? 16.516 -1.486 0.587 1 96.94 41 ALA B C 1
ATOM 904 O O . ALA B 1 41 ? 16.578 -2.176 1.606 1 96.94 41 ALA B O 1
ATOM 905 N N . LYS B 1 42 ? 16.547 -0.238 0.531 1 95.5 42 LYS B N 1
ATOM 906 C CA . LYS B 1 42 ? 16.625 0.515 1.779 1 95.5 42 LYS B CA 1
ATOM 907 C C . LYS B 1 42 ? 15.414 0.239 2.668 1 95.5 42 LYS B C 1
ATOM 909 O O . LYS B 1 42 ? 15.562 -0.058 3.854 1 95.5 42 LYS B O 1
ATOM 914 N N . TRP B 1 43 ? 14.312 0.285 2.111 1 94.5 43 TRP B N 1
ATOM 915 C CA . TRP B 1 43 ? 13.078 0.053 2.863 1 94.5 43 TRP B CA 1
ATOM 916 C C . TRP B 1 43 ? 12.984 -1.402 3.309 1 94.5 43 TRP B C 1
ATOM 918 O O . TRP B 1 43 ? 12.531 -1.689 4.418 1 94.5 43 TRP B O 1
ATOM 928 N N . CYS B 1 44 ? 13.406 -2.326 2.416 1 94.94 44 CYS B N 1
ATOM 929 C CA . CYS B 1 44 ? 13.453 -3.732 2.795 1 94.94 44 CYS B CA 1
ATOM 930 C C . CYS B 1 44 ? 14.281 -3.932 4.062 1 94.94 44 CYS B C 1
ATOM 932 O O . CYS B 1 44 ? 13.875 -4.668 4.961 1 94.94 44 CYS B O 1
ATOM 934 N N . ASN B 1 45 ? 15.375 -3.285 4.043 1 95.88 45 ASN B N 1
ATOM 935 C CA . ASN B 1 45 ? 16.234 -3.365 5.215 1 95.88 45 ASN B CA 1
ATOM 936 C C . ASN B 1 45 ? 15.562 -2.785 6.453 1 95.88 45 ASN B C 1
ATOM 938 O O . ASN B 1 45 ? 15.68 -3.34 7.547 1 95.88 45 ASN B O 1
ATOM 942 N N . MET B 1 46 ? 14.883 -1.768 6.285 1 93.94 46 MET B N 1
ATOM 943 C CA . MET B 1 46 ? 14.18 -1.118 7.395 1 93.94 46 MET B CA 1
ATOM 944 C C . MET B 1 46 ? 13.078 -2.018 7.945 1 93.94 46 MET B C 1
ATOM 946 O O . MET B 1 46 ? 12.945 -2.166 9.164 1 93.94 46 MET B O 1
ATOM 950 N N . PHE B 1 47 ? 12.383 -2.604 7.113 1 92.75 47 PHE B N 1
ATOM 951 C CA . PHE B 1 47 ? 11.305 -3.486 7.555 1 92.75 47 PHE B CA 1
ATOM 952 C C . PHE B 1 47 ? 11.867 -4.785 8.117 1 92.75 47 PHE B C 1
ATOM 954 O O . PHE B 1 47 ? 11.32 -5.344 9.07 1 92.75 47 PHE B O 1
ATOM 961 N N . ALA B 1 48 ? 12.953 -5.188 7.527 1 93.25 48 ALA B N 1
ATOM 962 C CA . ALA B 1 48 ? 13.609 -6.383 8.047 1 93.25 48 ALA B CA 1
ATOM 963 C C . ALA B 1 48 ? 14.117 -6.156 9.469 1 93.25 48 ALA B C 1
ATOM 965 O O . ALA B 1 48 ? 14.172 -7.09 10.273 1 93.25 48 ALA B O 1
ATOM 966 N N . ASN B 1 49 ? 14.391 -4.898 9.742 1 94.62 49 ASN B N 1
ATOM 967 C CA . ASN B 1 49 ? 14.922 -4.555 11.062 1 94.62 49 ASN B CA 1
ATOM 968 C C . ASN B 1 49 ? 13.812 -4.125 12.016 1 94.62 49 ASN B C 1
ATOM 970 O O . ASN B 1 49 ? 14.078 -3.611 13.102 1 94.62 49 ASN B O 1
ATOM 974 N N . GLY B 1 50 ? 12.625 -4.141 11.602 1 89.38 50 GLY B N 1
ATOM 975 C CA . GLY B 1 50 ? 11.492 -3.988 12.508 1 89.38 50 GLY B CA 1
ATOM 976 C C . GLY B 1 50 ? 10.797 -2.645 12.375 1 89.38 50 GLY B C 1
ATOM 977 O O . GLY B 1 50 ? 10.062 -2.23 13.266 1 89.38 50 GLY B O 1
ATOM 978 N N . ARG B 1 51 ? 11.141 -1.979 11.375 1 84.94 51 ARG B N 1
ATOM 979 C CA . ARG B 1 51 ? 10.406 -0.738 11.148 1 84.94 51 ARG B CA 1
ATOM 980 C C . ARG B 1 51 ? 8.938 -1.018 10.867 1 84.94 51 ARG B C 1
ATOM 982 O O . ARG B 1 51 ? 8.609 -1.853 10.016 1 84.94 51 ARG B O 1
ATOM 989 N N . THR B 1 52 ? 8.07 -0.292 11.531 1 80.75 52 THR B N 1
ATOM 990 C CA . THR B 1 52 ? 6.652 -0.617 11.398 1 80.75 52 THR B CA 1
ATOM 991 C C . THR B 1 52 ? 5.887 0.542 10.766 1 80.75 52 THR B C 1
ATOM 993 O O . THR B 1 52 ? 4.73 0.386 10.367 1 80.75 52 THR B O 1
ATOM 996 N N . HIS B 1 53 ? 6.512 1.696 10.531 1 81.38 53 HIS B N 1
ATOM 997 C CA . HIS B 1 53 ? 5.797 2.869 10.039 1 81.38 53 HIS B CA 1
ATOM 998 C C . HIS B 1 53 ? 6.289 3.279 8.656 1 81.38 53 HIS B C 1
ATOM 1000 O O . HIS B 1 53 ? 7.473 3.127 8.344 1 81.38 53 HIS B O 1
ATOM 1006 N N . ILE B 1 54 ? 5.426 3.568 7.934 1 82.88 54 ILE B N 1
ATOM 1007 C CA . ILE B 1 54 ? 5.781 3.965 6.574 1 82.88 54 ILE B CA 1
ATOM 1008 C C . ILE B 1 54 ? 5.879 5.488 6.492 1 82.88 54 ILE B C 1
ATOM 1010 O O . ILE B 1 54 ? 6.395 6.027 5.512 1 82.88 54 ILE B O 1
ATOM 1014 N N . ASP B 1 55 ? 5.109 6.266 7.441 1 70 55 ASP B N 1
ATOM 1015 C CA . ASP B 1 55 ? 5.031 7.719 7.371 1 70 55 ASP B CA 1
ATOM 1016 C C . ASP B 1 55 ? 6.086 8.375 8.266 1 70 55 ASP B C 1
ATOM 1018 O O . ASP B 1 55 ? 6.457 7.816 9.297 1 70 55 ASP B O 1
ATOM 1022 N N . ASP B 1 56 ? 6.965 9.023 7.684 1 61.44 56 ASP B N 1
ATOM 1023 C CA . ASP B 1 56 ? 7.82 9.789 8.586 1 61.44 56 ASP B CA 1
ATOM 1024 C C . ASP B 1 56 ? 6.988 10.625 9.555 1 61.44 56 ASP B C 1
ATOM 1026 O O . ASP B 1 56 ? 7.379 10.82 10.711 1 61.44 56 ASP B O 1
ATOM 1030 N N . ALA B 1 57 ? 5.863 11.188 9.086 1 53.5 57 ALA B N 1
ATOM 1031 C CA . ALA B 1 57 ? 5.117 12.242 9.766 1 53.5 57 ALA B CA 1
ATOM 1032 C C . ALA B 1 57 ? 4.148 11.648 10.789 1 53.5 57 ALA B C 1
ATOM 1034 O O . ALA B 1 57 ? 3.42 12.383 11.461 1 53.5 57 ALA B O 1
ATOM 1035 N N . GLU B 1 58 ? 3.746 10.406 10.68 1 51.88 58 GLU B N 1
ATOM 1036 C CA . GLU B 1 58 ? 2.725 10 11.641 1 51.88 58 GLU B CA 1
ATOM 1037 C C . GLU B 1 58 ? 3.068 10.477 13.047 1 51.88 58 GLU B C 1
ATOM 1039 O O . GLU B 1 58 ? 2.217 10.453 13.938 1 51.88 58 GLU B O 1
ATOM 1044 N N . ARG B 1 59 ? 4.266 10.766 13.172 1 49.72 59 ARG B N 1
ATOM 1045 C CA . ARG B 1 59 ? 4.488 11.25 14.531 1 49.72 59 ARG B CA 1
ATOM 1046 C C . ARG B 1 59 ? 3.619 12.461 14.836 1 49.72 59 ARG B C 1
ATOM 1048 O O . ARG B 1 59 ? 3.389 12.797 16 1 49.72 59 ARG B O 1
ATOM 1055 N N . ALA B 1 60 ? 3.363 13.188 13.82 1 48.09 60 ALA B N 1
ATOM 1056 C CA . ALA B 1 60 ? 2.83 14.492 14.203 1 48.09 60 ALA B CA 1
ATOM 1057 C C . ALA B 1 60 ? 1.414 14.359 14.758 1 48.09 60 ALA B C 1
ATOM 1059 O O . ALA B 1 60 ? 1.029 15.102 15.672 1 48.09 60 ALA B O 1
ATOM 1060 N N . ARG B 1 61 ? 0.587 13.531 14.125 1 47.19 61 ARG B N 1
ATOM 1061 C CA . ARG B 1 61 ? -0.791 13.586 14.602 1 47.19 61 ARG B CA 1
ATOM 1062 C C . ARG B 1 61 ? -0.893 13.086 16.031 1 47.19 61 ARG B C 1
ATOM 1064 O O . ARG B 1 61 ? -1.882 13.352 16.719 1 47.19 61 ARG B O 1
ATOM 1071 N N . GLU B 1 62 ? -0.093 12.141 16.203 1 52.06 62 GLU B N 1
ATOM 1072 C CA . GLU B 1 62 ? -0.241 11.688 17.578 1 52.06 62 GLU B CA 1
ATOM 1073 C C . GLU B 1 62 ? 0.175 12.773 18.562 1 52.06 62 GLU B C 1
ATOM 1075 O O . GLU B 1 62 ? -0.238 12.758 19.734 1 52.06 62 GLU B O 1
ATOM 1080 N N . ASP B 1 63 ? 1.155 13.484 18.141 1 49.28 63 ASP B N 1
ATOM 1081 C CA . ASP B 1 63 ? 1.627 14.484 19.094 1 49.28 63 ASP B CA 1
ATOM 1082 C C . ASP B 1 63 ? 0.564 15.555 19.344 1 49.28 63 ASP B C 1
ATOM 1084 O O . ASP B 1 63 ? 0.386 16.016 20.469 1 49.28 63 ASP B O 1
ATOM 1088 N N . HIS B 1 64 ? -0.186 15.836 18.25 1 48.72 64 HIS B N 1
ATOM 1089 C CA . HIS B 1 64 ? -1.124 16.938 18.469 1 48.72 64 HIS B CA 1
ATOM 1090 C C . HIS B 1 64 ? -2.297 16.484 19.328 1 48.72 64 HIS B C 1
ATOM 1092 O O . HIS B 1 64 ? -2.869 17.297 20.062 1 48.72 64 HIS B O 1
ATOM 1098 N N . GLN B 1 65 ? -2.615 15.266 19.172 1 53.03 65 GLN B N 1
ATOM 1099 C CA . GLN B 1 65 ? -3.766 14.875 19.984 1 53.03 65 GLN B CA 1
ATOM 1100 C C . GLN B 1 65 ? -3.402 14.836 21.453 1 53.03 65 GLN B C 1
ATOM 1102 O O . GLN B 1 65 ? -4.262 15.039 22.312 1 53.03 65 GLN B O 1
ATOM 1107 N N . GLN B 1 66 ? -2.205 14.328 21.531 1 56.78 66 GLN B N 1
ATOM 1108 C CA . GLN B 1 66 ? -1.872 14.242 22.938 1 56.78 66 GLN B CA 1
ATOM 1109 C C . GLN B 1 66 ? -1.74 15.633 23.562 1 56.78 66 GLN B C 1
ATOM 1111 O O . GLN B 1 66 ? -1.922 15.797 24.766 1 56.78 66 GLN B O 1
ATOM 1116 N N . ARG B 1 67 ? -1.348 16.594 22.688 1 54.81 67 ARG B N 1
ATOM 1117 C CA . ARG B 1 67 ? -1.145 17.875 23.344 1 54.81 67 ARG B CA 1
ATOM 1118 C C . ARG B 1 67 ? -2.477 18.547 23.672 1 54.81 67 ARG B C 1
ATOM 1120 O O . ARG B 1 67 ? -2.52 19.547 24.391 1 54.81 67 ARG B O 1
ATOM 1127 N N . GLN B 1 68 ? -3.529 18.156 22.891 1 57.16 68 GLN B N 1
ATOM 1128 C CA . GLN B 1 68 ? -4.75 18.891 23.172 1 57.16 68 GLN B CA 1
ATOM 1129 C C . GLN B 1 68 ? -5.418 18.375 24.453 1 57.16 68 GLN B C 1
ATOM 1131 O O . GLN B 1 68 ? -6.195 19.109 25.078 1 57.16 68 GLN B O 1
ATOM 1136 N N . ILE B 1 69 ? -5.09 17.109 24.641 1 56.44 69 ILE B N 1
ATOM 1137 C CA . ILE B 1 69 ? -5.801 16.625 25.812 1 56.44 69 ILE B CA 1
ATOM 1138 C C . ILE B 1 69 ? -5.141 17.156 27.078 1 56.44 69 ILE B C 1
ATOM 1140 O O . ILE B 1 69 ? -5.672 17 28.188 1 56.44 69 ILE B O 1
ATOM 1144 N N . GLN B 1 70 ? -3.982 17.859 26.969 1 39.38 70 GLN B N 1
ATOM 1145 C CA . GLN B 1 70 ? -3.582 18.328 28.297 1 39.38 70 GLN B CA 1
ATOM 1146 C C . GLN B 1 70 ? -4.367 19.562 28.703 1 39.38 70 GLN B C 1
ATOM 1148 O O . GLN B 1 70 ? -4.617 20.453 27.875 1 39.38 70 GLN B O 1
#

Sequence (140 aa):
AKLEMRAAIRFLWAQRCNCTEIYRQLHEVHGDSALSPQAIAKWCNMFANGRTHIDDAERAREDHQQRQIQAKLEMRAAIRFLWAQRCNCTEIYRQLHEVHGDSALSPQAIAKWCNMFANGRTHIDDAERAREDHQQRQIQ

pLDDT: mean 83.35, std 17.49, range [38.88, 97.38]

Radius of gyration: 15.93 Å; Cα contacts (8 Å, |Δi|>4): 113; chains: 2; bounding box: 36×46×42 Å

=== Feature glossary ===
The record interleaves many kinds of information about one protein. Here is each kind framed as the question it answers.

Q: What does the local fold look like, residue by residue?
A: A 3Di character summarizes, for each residue, the relative orientation of the Cα frame of its nearest spatial neighbor. Because it encodes fold topology rather than chemistry, 3Di alignments detect remote structural similarity that sequence alignment misses.

Q: Which residues are in helices, strands, or loops?
A: Secondary structure is the local, repeating backbone conformation. DSSP classifies it into eight states by readin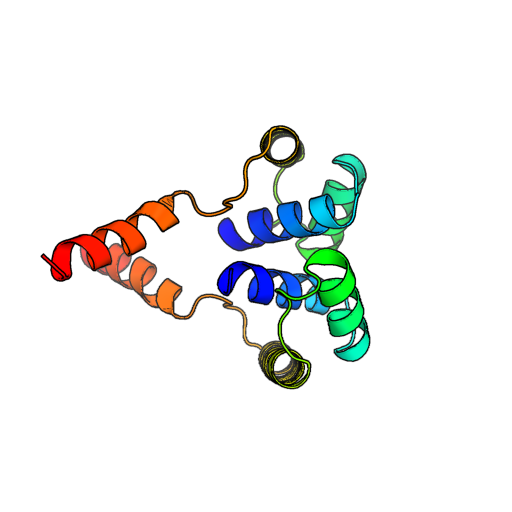g the hydrogen-bond network: three helix types (H, G, I), two β types (E, B), two non-regular types (T, S), and unstructured coil (-).

Q: How big and how compact is the whole molecule?
A: Three whole-structure scalars: the radius of gyration (RMS distance of Cα from centroid, in Å), the count of Cα–Cα contacts (pairs closer than 8 Å and separated by more than four residues in sequence — i.e. tertiary, not local, contacts), and the bounding-box dimensions. Together they distinguish compact globular folds from extended fibres or disordered chains.

Q: How confident is the AlphaFold model at each residue?
A: For AlphaFold models, the B-factor field carries pLDDT — the model's own estimate of local accuracy on a 0–100 scale. Regions with pLDDT<50 should be treated as essentially unmodeled; they often correspond to intrinsically dis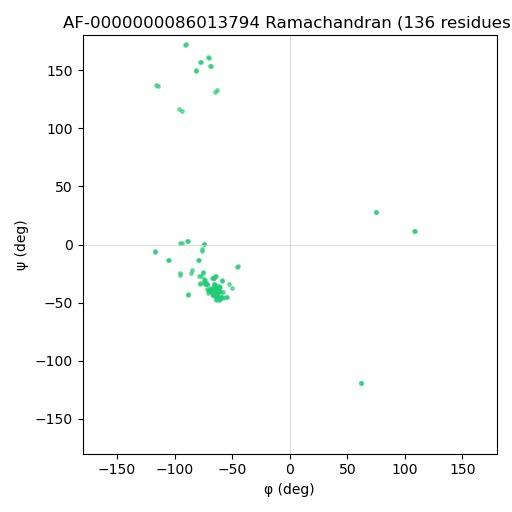ordered segments.

Q: What family and function is it annotated with?
A: Functional annotations link the protein to curated databases. InterPro entries identify conserved domains and families by matching the sequence against member-database signatures (Pfam, PROSITE, CDD, …). Gene Ontology (GO) terms describe molecular function, biological process, and cellular component in a controlled vocabulary. CATH places the structure in a hierarchical fold classification (Class/Architecture/Topology/Homologous-superfamily). The organism is the source species.

Q: What known structures does this most resemble?
A: Nearest PDB neighbors are the top structural matches found by Foldseek when searching this structure against the entire Protein Data Bank. Each hit reports a TM-score (0 to 1; >0.5 almost always implies the same fold) and an E-value. These are *structural* homologs — they may share no detectable sequence similarity.

Q: Which residues are buried vs exposed?
A: Solvent-accessible surface area (SASA) is the area in Å² traced out by the centre of a 1.4 Å probe sphere (a water mo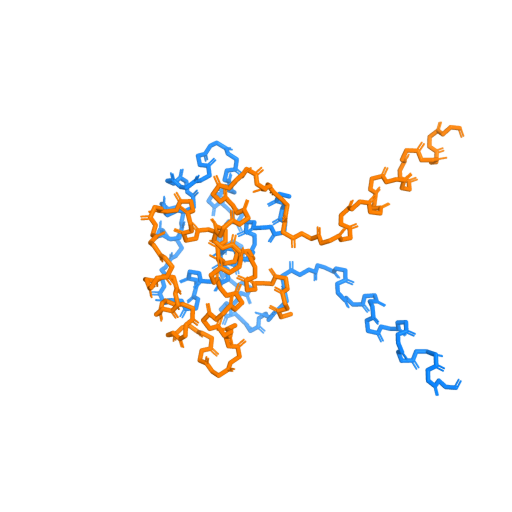lecule) rolled over the protein's van der Waals surface (Shrake–Rupley / Lee–Richards construction). Buried residues have near-zero SASA; fully exposed residues can exceed 200 Å². The total SASA scales roughly with the number of surface residues.

Q: What are the backbone torsion angles?
A: φ (phi) and ψ (psi) are the two rotatable backbone dihedrals per residue: φ is the C(i-1)–N–Cα–C torsion, ψ is the N–Cα–C–N(i+1) torsion, both in degrees on (−180°, 180°]. α-helical residues cluster near (−60°, −45°); β-strand residues near (−120°, +130°). A Ramachandran plot is simply a scatter of (φ, ψ) for every residue.

Q: Are the domains correctly placed relative to each other?
A: Predicted aligned error is AlphaFold's pairwise confidence. Unlike pLDDT (per-residue), PAE is per-residue-pair and captures whether two parts of the structure are correctly placed relative to each other. Units are ångströms of expected positional error.

Q: What if only a Cα trace is available?
A: P-SEA three-state annotation labels each residue as helix, strand, or coil based purely on the geometry of the Cα trace. It serves as a fallback when the full backbone (and thus DSSP) is unavailable.

Q: What is the amino-acid chain?
A: This is the polypeptide sequence — one letter per residue, N-terminus first. Length ranges from a few dozen residues for small domains to over a thousand for large multi-domain proteins.

Q: What do the rendered images show?
A: The six renders are orthographic views along the three Cartesian axes in both directions. Representation (cartoon, sticks, or surface) and color scheme (sequence-rainbow or by-chain) vary across proteins so the training set covers all the common visualization conventions.

Q: What do the diagnostic plots show?
A: Plot images: a contact map (which residues are close in 3D, as an N×N binary image), a Ramachandran scatter (backbone torsion angles, revealing secondary-structure composition at a glance), and — for AlphaFold structures — a PAE heatmap (pairwise prediction confidence).

Q: How mobile is each atom in the crystal?
A: B-factor (Debye–Waller factor) reflects atomic displacement in the crystal lattice. It is an experimental observable (units Å²), not a prediction; low values mean the atom is pinned down, high values mean it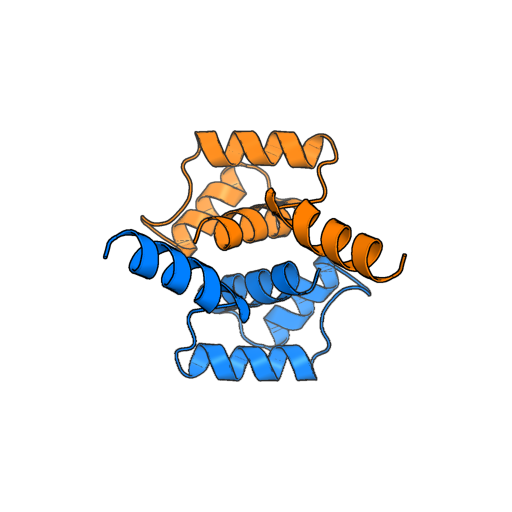 moves or is heterogeneous across the crystal.

Q: Where is each backbone atom in 3D?
A: The mmCIF table is the protein's shape written out atom by atom. For each backbone N, Cα, C, and carbonyl O, it records an (x, y, z) coordinate triple in Å plus the residue type, chain letter, and residue number.